Protein AF-A0A3N5KYM6-F1 (afdb_monomer_lite)

Structure (mmCIF, N/CA/C/O backbone):
data_AF-A0A3N5KYM6-F1
#
_entry.id   AF-A0A3N5KYM6-F1
#
loop_
_atom_site.group_PDB
_atom_site.id
_atom_site.type_symbol
_atom_site.label_atom_id
_atom_site.label_alt_id
_atom_site.label_comp_id
_atom_site.label_asym_id
_atom_site.label_entity_id
_atom_site.label_seq_id
_atom_site.pdbx_PDB_ins_code
_atom_site.Cartn_x
_atom_site.Cartn_y
_atom_site.Cartn_z
_atom_site.occupancy
_atom_site.B_iso_or_equiv
_atom_site.auth_seq_id
_atom_site.auth_comp_id
_atom_site.auth_asym_id
_atom_site.auth_atom_id
_atom_site.pdbx_PDB_model_num
ATOM 1 N N . MET A 1 1 ? 58.816 41.437 15.522 1.00 31.62 1 MET A N 1
ATOM 2 C CA . MET A 1 1 ? 60.019 41.800 14.752 1.00 31.62 1 MET A CA 1
ATOM 3 C C . MET A 1 1 ? 59.637 41.794 13.285 1.00 31.62 1 MET A C 1
ATOM 5 O O . MET A 1 1 ? 59.024 40.815 12.873 1.00 31.62 1 MET A O 1
ATOM 9 N N . PRO A 1 2 ? 59.868 42.906 12.580 1.00 39.97 2 PRO A N 1
ATOM 10 C CA . PRO A 1 2 ? 59.313 43.198 11.264 1.00 39.97 2 PRO A CA 1
ATOM 11 C C . PRO A 1 2 ? 60.331 42.892 10.156 1.00 39.97 2 PRO A C 1
ATOM 13 O O . PRO A 1 2 ? 61.509 42.688 10.443 1.00 39.97 2 PRO A O 1
ATOM 16 N N . TYR A 1 3 ? 59.893 42.902 8.899 1.00 35.84 3 TYR A N 1
ATOM 17 C CA . TYR A 1 3 ? 60.805 43.100 7.776 1.00 35.84 3 TYR A CA 1
ATOM 18 C C . TYR A 1 3 ? 60.234 44.172 6.839 1.00 35.84 3 TYR A C 1
ATOM 20 O O . TYR A 1 3 ? 59.135 44.022 6.301 1.00 35.84 3 TYR A O 1
ATOM 28 N N . GLU A 1 4 ? 60.979 45.275 6.773 1.00 36.97 4 GLU A N 1
ATOM 29 C CA . GLU A 1 4 ? 60.888 46.451 5.897 1.00 36.97 4 GLU A CA 1
ATOM 30 C C . GLU A 1 4 ? 60.851 46.065 4.409 1.00 36.97 4 GLU A C 1
ATOM 32 O O . GLU A 1 4 ? 61.453 45.082 3.994 1.00 36.97 4 GLU A O 1
ATOM 37 N N . SER A 1 5 ? 59.939 46.642 3.624 1.00 38.09 5 SER A N 1
ATOM 38 C CA . SER A 1 5 ? 60.143 47.797 2.729 1.00 38.09 5 SER A CA 1
ATOM 39 C C . SER A 1 5 ? 61.318 47.656 1.765 1.00 38.09 5 SER A C 1
ATOM 41 O O . SER A 1 5 ? 62.453 47.650 2.215 1.00 38.09 5 SER A O 1
ATOM 43 N N . GLU A 1 6 ? 61.047 47.719 0.458 1.00 41.28 6 GLU A N 1
ATOM 44 C CA . GLU A 1 6 ? 61.778 48.638 -0.416 1.00 41.28 6 GLU A CA 1
ATOM 45 C C . GLU A 1 6 ? 61.037 48.895 -1.736 1.00 41.28 6 GLU A C 1
ATOM 47 O O . GLU A 1 6 ? 60.366 48.038 -2.310 1.00 41.28 6 GLU A O 1
ATOM 52 N N . HIS A 1 7 ? 61.115 50.162 -2.128 1.00 41.00 7 HIS A N 1
ATOM 53 C CA . HIS A 1 7 ? 60.624 50.780 -3.347 1.00 41.00 7 HIS A CA 1
ATOM 54 C C . HIS A 1 7 ? 61.532 50.435 -4.531 1.00 41.00 7 HIS A C 1
ATOM 56 O O . HIS A 1 7 ? 62.736 50.567 -4.388 1.00 41.00 7 HIS A O 1
ATOM 62 N N . GLU A 1 8 ? 60.976 50.207 -5.723 1.00 46.25 8 GLU A N 1
ATOM 63 C CA . GLU A 1 8 ? 61.653 50.503 -7.000 1.00 46.25 8 GLU A CA 1
ATOM 64 C C . GLU A 1 8 ? 60.579 50.685 -8.090 1.00 46.25 8 GLU A C 1
ATOM 66 O O . GLU A 1 8 ? 59.800 49.793 -8.401 1.00 46.25 8 GLU A O 1
ATOM 71 N N . SER A 1 9 ? 60.264 51.932 -8.447 1.00 42.56 9 SER A N 1
ATOM 72 C CA . SER A 1 9 ? 60.873 52.685 -9.554 1.00 42.56 9 SER A CA 1
ATOM 73 C C . SER A 1 9 ? 60.390 52.211 -10.930 1.00 42.56 9 SER A C 1
ATOM 75 O O . SER A 1 9 ? 60.904 51.283 -11.546 1.00 42.56 9 SER A O 1
ATOM 77 N N . CYS A 1 10 ? 59.363 52.908 -11.417 1.00 36.53 10 CYS A N 1
ATOM 78 C CA . CYS A 1 10 ? 58.804 52.778 -12.753 1.00 36.53 10 CYS A CA 1
ATOM 79 C C . CYS A 1 10 ? 59.813 53.332 -13.779 1.00 36.53 10 CYS A C 1
ATOM 81 O O . CYS A 1 10 ? 59.888 54.544 -13.999 1.00 36.53 10 CYS A O 1
ATOM 83 N N . GLN A 1 11 ? 60.613 52.459 -14.395 1.00 46.44 11 GLN A N 1
ATOM 84 C CA . GLN A 1 11 ? 61.489 52.839 -15.503 1.00 46.44 11 GLN A CA 1
ATOM 85 C C . GLN A 1 11 ? 60.676 52.994 -16.796 1.00 46.44 11 GLN A C 1
ATOM 87 O O . GLN A 1 11 ? 60.130 52.041 -17.349 1.00 46.44 11 GLN A O 1
ATOM 92 N N . LYS A 1 12 ? 60.602 54.239 -17.277 1.00 42.50 12 LYS A N 1
ATOM 93 C CA . LYS A 1 12 ? 60.092 54.604 -18.603 1.00 42.50 12 LYS A CA 1
ATOM 94 C C . LYS A 1 12 ? 61.041 54.068 -19.678 1.00 42.50 12 LYS A C 1
ATOM 96 O O . LYS A 1 12 ? 62.181 54.518 -19.760 1.00 42.50 12 LYS A O 1
ATOM 101 N N . PHE A 1 13 ? 60.552 53.177 -20.536 1.00 38.31 13 PHE A N 1
ATOM 102 C CA . PHE A 1 13 ? 61.222 52.837 -21.792 1.00 38.31 13 PHE A CA 1
ATOM 103 C C . PHE A 1 13 ? 60.864 53.866 -22.883 1.00 38.31 13 PHE A C 1
ATOM 105 O O . PHE A 1 13 ? 59.710 54.302 -22.949 1.00 38.31 13 PHE A O 1
ATOM 112 N N . PRO A 1 14 ? 61.824 54.290 -23.726 1.00 44.56 14 PRO A N 1
ATOM 113 C CA . PRO A 1 14 ? 61.574 55.224 -24.823 1.00 44.56 14 PRO A CA 1
ATOM 114 C C . PRO A 1 14 ? 60.724 54.576 -25.934 1.00 44.56 14 PRO A C 1
ATOM 116 O O . PRO A 1 14 ? 60.775 53.356 -26.107 1.00 44.56 14 PRO A O 1
ATOM 119 N N . PRO A 1 15 ? 59.954 55.362 -26.712 1.00 47.25 15 PRO A N 1
ATOM 120 C CA . PRO A 1 15 ? 59.151 54.819 -27.801 1.00 47.25 15 PRO A CA 1
ATOM 121 C C . PRO A 1 15 ? 60.048 54.256 -28.912 1.00 47.25 15 PRO A C 1
ATOM 123 O O . PRO A 1 15 ? 60.973 54.918 -29.383 1.00 47.25 15 PRO A O 1
ATOM 126 N N . SER A 1 16 ? 59.757 53.029 -29.345 1.00 42.12 16 SER A N 1
ATOM 127 C CA . SER A 1 16 ? 60.392 52.399 -30.503 1.00 42.12 16 SER A CA 1
ATOM 128 C C . SER A 1 16 ? 59.918 53.036 -31.820 1.00 42.12 16 SER A C 1
ATOM 130 O O . SER A 1 16 ? 58.736 53.374 -31.940 1.00 42.12 16 SER A O 1
ATOM 132 N N . PRO A 1 17 ? 60.791 53.153 -32.835 1.00 46.28 17 PRO A N 1
ATOM 133 C CA . PRO A 1 17 ? 60.493 53.845 -34.079 1.00 46.28 17 PRO A CA 1
ATOM 134 C C . PRO A 1 17 ? 59.826 52.885 -35.067 1.00 46.28 17 PRO A C 1
ATOM 136 O O . PRO A 1 17 ? 60.499 52.086 -35.710 1.00 46.28 17 PRO A O 1
ATOM 139 N N . ILE A 1 18 ? 58.504 52.954 -35.212 1.00 42.62 18 ILE A N 1
ATOM 140 C CA . ILE A 1 18 ? 57.817 52.350 -36.364 1.00 42.62 18 ILE A CA 1
ATOM 141 C C . ILE A 1 18 ? 56.817 53.368 -36.913 1.00 42.62 18 ILE A C 1
ATOM 143 O O . ILE A 1 18 ? 55.604 53.237 -36.795 1.00 42.62 18 ILE A O 1
ATOM 147 N N . SER A 1 19 ? 57.354 54.429 -37.508 1.00 47.03 19 SER A N 1
ATOM 148 C CA . SER A 1 19 ? 56.641 55.296 -38.446 1.00 47.03 19 SER A CA 1
ATOM 149 C C . SER A 1 19 ? 57.067 54.917 -39.866 1.00 47.03 19 SER A C 1
ATOM 151 O O . SER A 1 19 ? 57.816 55.648 -40.509 1.00 47.03 19 SER A O 1
ATOM 153 N N . SER A 1 20 ? 56.661 53.735 -40.332 1.00 45.19 20 SER A N 1
ATOM 154 C CA . SER A 1 20 ? 56.854 53.312 -41.729 1.00 45.19 20 SER A CA 1
ATOM 155 C C . SER A 1 20 ? 55.994 52.100 -42.110 1.00 45.19 20 SER A C 1
ATOM 157 O O . SER A 1 20 ? 56.481 51.132 -42.677 1.00 45.19 20 SER A O 1
ATOM 159 N N . PHE A 1 21 ? 54.689 52.160 -41.848 1.00 39.72 21 PHE A N 1
ATOM 160 C CA . PHE A 1 21 ? 53.717 51.364 -42.605 1.00 39.72 21 PHE A CA 1
ATOM 161 C C . PHE A 1 21 ? 52.551 52.270 -43.001 1.00 39.72 21 PHE A C 1
ATOM 163 O O . PHE A 1 21 ? 51.527 52.350 -42.330 1.00 39.72 21 PHE A O 1
ATOM 170 N N . GLY A 1 22 ? 52.759 53.017 -44.087 1.00 44.88 22 GLY A N 1
ATOM 171 C CA . GLY A 1 22 ? 51.685 53.674 -44.820 1.00 44.88 22 GLY A CA 1
ATOM 172 C C . GLY A 1 22 ? 50.909 52.625 -45.609 1.00 44.88 22 GLY A C 1
ATOM 173 O O . GLY A 1 22 ? 51.262 52.328 -46.743 1.00 44.88 22 GLY A O 1
ATOM 174 N N . GLY A 1 23 ? 49.887 52.048 -44.983 1.00 39.75 23 GLY A N 1
ATOM 175 C CA . GLY A 1 23 ? 48.762 51.437 -45.682 1.00 39.75 23 GLY A CA 1
ATOM 176 C C . GLY A 1 23 ? 47.602 52.425 -45.659 1.00 39.75 23 GLY A C 1
ATOM 177 O O . GLY A 1 23 ? 47.243 52.926 -44.594 1.00 39.75 23 GLY A O 1
ATOM 178 N N . ASP A 1 24 ? 47.057 52.753 -46.825 1.00 42.75 24 ASP A N 1
ATOM 179 C CA . ASP A 1 24 ? 45.848 53.561 -46.947 1.00 42.75 24 ASP A CA 1
ATOM 180 C C . ASP A 1 24 ? 44.664 52.784 -46.345 1.00 42.75 24 ASP A C 1
ATOM 182 O O . ASP A 1 24 ? 44.207 51.780 -46.888 1.00 42.75 24 ASP A O 1
ATOM 186 N N . TRP A 1 25 ? 44.163 53.225 -45.190 1.00 44.44 25 TRP A N 1
ATOM 187 C CA . TRP A 1 25 ? 43.047 52.575 -44.490 1.00 44.44 25 TRP A CA 1
ATOM 188 C C . TRP A 1 25 ? 41.717 52.639 -45.266 1.00 44.44 25 TRP A C 1
ATOM 190 O O . TRP A 1 25 ? 40.730 52.055 -44.822 1.00 44.44 25 TRP A O 1
ATOM 200 N N . ARG A 1 26 ? 41.673 53.327 -46.418 1.00 43.44 26 ARG A N 1
ATOM 201 C CA . ARG A 1 26 ? 40.503 53.395 -47.310 1.00 43.44 26 ARG A CA 1
ATOM 202 C C . ARG A 1 26 ? 40.344 52.192 -48.244 1.00 43.44 26 ARG A C 1
ATOM 204 O O . ARG A 1 26 ? 39.338 52.125 -48.943 1.00 43.44 26 ARG A O 1
ATOM 211 N N . GLU A 1 27 ? 41.277 51.238 -48.247 1.00 41.97 27 GLU A N 1
ATOM 212 C CA . GLU A 1 27 ? 41.193 50.037 -49.099 1.00 41.97 27 GLU A CA 1
ATOM 213 C C . GLU A 1 27 ? 40.503 48.837 -48.417 1.00 41.97 27 GLU A C 1
ATOM 215 O O . GLU A 1 27 ? 40.154 47.851 -49.068 1.00 41.97 27 GLU A O 1
ATOM 220 N N . TYR A 1 28 ? 40.188 48.936 -47.120 1.00 44.19 28 TYR A N 1
ATOM 221 C CA . TYR A 1 28 ? 39.234 48.030 -46.472 1.00 44.19 28 TYR A CA 1
ATOM 222 C C . TYR A 1 28 ? 37.814 48.503 -46.778 1.00 44.19 28 TYR A C 1
ATOM 224 O O . TYR A 1 28 ? 37.134 49.095 -45.939 1.00 44.19 28 TYR A O 1
ATOM 232 N N . GLY A 1 29 ? 37.405 48.281 -48.028 1.00 44.22 29 GLY A N 1
ATOM 233 C CA . GLY A 1 29 ? 36.075 48.603 -48.521 1.00 44.22 29 GLY A CA 1
ATOM 234 C C . GLY A 1 29 ? 34.983 48.067 -47.599 1.00 44.22 29 GLY A C 1
ATOM 235 O O . GLY A 1 29 ? 35.092 46.964 -47.053 1.00 44.22 29 GLY A O 1
ATOM 236 N N . GLU A 1 30 ? 33.930 48.871 -47.443 1.00 60.25 30 GLU A N 1
ATOM 237 C CA . GLU A 1 30 ? 32.649 48.452 -46.884 1.00 60.25 30 GLU A CA 1
ATOM 238 C C . GLU A 1 30 ? 32.306 47.071 -47.440 1.00 60.25 30 GLU A C 1
ATOM 240 O O . GLU A 1 30 ? 32.120 46.886 -48.643 1.00 60.25 30 GLU A O 1
ATOM 245 N N . GLY A 1 31 ? 32.327 46.069 -46.563 1.00 57.53 31 GLY A N 1
ATOM 246 C CA . GLY A 1 31 ? 32.076 44.698 -46.963 1.00 57.53 31 GLY A CA 1
ATOM 247 C C . GLY A 1 31 ? 30.729 44.611 -47.672 1.00 57.53 31 GLY A C 1
ATOM 248 O O . GLY A 1 31 ? 29.723 45.021 -47.101 1.00 57.53 31 GLY A O 1
ATOM 249 N N . ASP A 1 32 ? 30.740 44.083 -48.899 1.00 74.44 32 ASP A N 1
ATOM 250 C CA . ASP A 1 32 ? 29.570 43.886 -49.759 1.00 74.44 32 ASP A CA 1
ATOM 251 C C . ASP A 1 32 ? 28.333 43.491 -48.921 1.00 74.44 32 ASP A C 1
ATOM 253 O O . ASP A 1 32 ? 28.361 42.447 -48.250 1.00 74.44 32 ASP A O 1
ATOM 257 N N . PRO A 1 33 ? 27.276 44.327 -48.898 1.00 70.38 33 PRO A N 1
ATOM 258 C CA . PRO A 1 33 ? 26.140 44.153 -48.000 1.00 70.38 33 PRO A CA 1
ATOM 259 C C . PRO A 1 33 ? 25.432 42.815 -48.219 1.00 70.38 33 PRO A C 1
ATOM 261 O O . PRO A 1 33 ? 24.928 42.241 -47.249 1.00 70.38 33 PRO A O 1
ATOM 264 N N . ASP A 1 34 ? 25.478 42.264 -49.434 1.00 73.62 34 ASP A N 1
ATOM 265 C CA . ASP A 1 34 ? 24.899 40.962 -49.754 1.00 73.62 34 ASP A CA 1
ATOM 266 C C . ASP A 1 34 ? 25.777 39.831 -49.214 1.00 73.62 34 ASP A C 1
ATOM 268 O O . ASP A 1 34 ? 25.273 38.896 -48.585 1.00 73.62 34 ASP A O 1
ATOM 272 N N . LYS A 1 35 ? 27.108 39.940 -49.330 1.00 64.38 35 LYS A N 1
ATOM 273 C CA . LYS A 1 35 ? 28.033 38.993 -48.673 1.00 64.38 35 LYS A CA 1
ATOM 274 C C . LYS A 1 35 ? 27.893 39.050 -47.156 1.00 64.38 35 LYS A C 1
ATOM 276 O O . LYS A 1 35 ? 27.879 38.004 -46.505 1.00 64.38 35 LYS A O 1
ATOM 281 N N . MET A 1 36 ? 27.728 40.239 -46.583 1.00 68.50 36 MET A N 1
ATOM 282 C CA . MET A 1 36 ? 27.518 40.419 -45.146 1.00 68.50 36 MET A CA 1
ATOM 283 C C . MET A 1 36 ? 26.158 39.874 -44.696 1.00 68.50 36 MET A C 1
ATOM 285 O O . MET A 1 36 ? 26.078 39.232 -43.646 1.00 68.50 36 MET A O 1
ATOM 289 N N . ALA A 1 37 ? 25.098 40.051 -45.488 1.00 67.50 37 ALA A N 1
ATOM 290 C CA . ALA A 1 37 ? 23.787 39.457 -45.235 1.00 67.50 37 ALA A CA 1
ATOM 291 C C . ALA A 1 37 ? 23.841 37.922 -45.296 1.00 67.50 37 ALA A C 1
ATOM 293 O O . ALA A 1 37 ? 23.327 37.253 -44.395 1.00 67.50 37 ALA A O 1
ATOM 294 N N . MET A 1 38 ? 24.540 37.363 -46.286 1.00 70.50 38 MET A N 1
ATOM 295 C CA . MET A 1 38 ? 24.738 35.921 -46.442 1.00 70.50 38 MET A CA 1
ATOM 296 C C . MET A 1 38 ? 25.570 35.319 -45.306 1.00 70.50 38 MET A C 1
ATOM 298 O O . MET A 1 38 ? 25.193 34.283 -44.755 1.00 70.50 38 MET A O 1
ATOM 302 N N . ILE A 1 39 ? 26.647 35.988 -44.881 1.00 71.56 39 ILE A N 1
ATOM 303 C CA . ILE A 1 39 ? 27.452 35.580 -43.719 1.00 71.56 39 ILE A CA 1
ATOM 304 C C . ILE A 1 39 ? 26.602 35.625 -42.445 1.00 71.56 39 ILE A C 1
ATOM 306 O O . ILE A 1 39 ? 26.573 34.652 -41.692 1.00 71.56 39 ILE A O 1
ATOM 310 N N . ARG A 1 40 ? 25.839 36.702 -42.215 1.00 73.25 40 ARG A N 1
ATOM 311 C CA . ARG A 1 40 ? 24.934 36.824 -41.055 1.00 73.25 40 ARG A CA 1
ATOM 312 C C . ARG A 1 40 ? 23.860 35.738 -41.053 1.00 73.25 40 ARG A C 1
ATOM 314 O O . ARG A 1 40 ? 23.554 35.188 -39.996 1.00 73.25 40 ARG A O 1
ATOM 321 N N . PHE A 1 41 ? 23.302 35.403 -42.213 1.00 69.19 41 PHE A N 1
ATOM 322 C CA . PHE A 1 41 ? 22.296 34.353 -42.354 1.00 69.19 41 PHE A CA 1
ATOM 323 C C . PHE A 1 41 ? 22.889 32.956 -42.120 1.00 69.19 41 PHE A C 1
ATOM 325 O O . PHE A 1 41 ? 22.299 32.149 -41.398 1.00 69.19 41 PHE A O 1
ATOM 332 N N . ALA A 1 42 ? 24.090 32.690 -42.640 1.00 72.62 42 ALA A N 1
ATOM 333 C CA . ALA A 1 42 ? 24.824 31.449 -42.402 1.00 72.62 42 ALA A CA 1
ATOM 334 C C . ALA A 1 42 ? 25.228 31.285 -40.924 1.00 72.62 42 ALA A C 1
ATOM 336 O O . ALA A 1 42 ? 25.072 30.198 -40.369 1.00 72.62 42 ALA A O 1
ATOM 337 N N . VAL A 1 43 ? 25.680 32.357 -40.262 1.00 78.88 43 VAL A N 1
ATOM 338 C CA . VAL A 1 43 ? 26.015 32.362 -38.827 1.00 78.88 43 VAL A CA 1
ATOM 339 C C . VAL A 1 43 ? 24.769 32.136 -37.970 1.00 78.88 43 VAL A C 1
ATOM 341 O O . VAL A 1 43 ? 24.798 31.279 -37.091 1.00 78.88 43 VAL A O 1
ATOM 344 N N . LYS A 1 44 ? 23.648 32.813 -38.261 1.00 76.75 44 LYS A N 1
ATOM 345 C CA . LYS A 1 44 ? 22.369 32.601 -37.555 1.00 76.75 44 LYS A CA 1
ATOM 346 C C . LYS A 1 44 ? 21.854 31.169 -37.713 1.00 76.75 44 LYS A C 1
ATOM 348 O O . LYS A 1 44 ? 21.434 30.569 -36.729 1.00 76.75 44 LYS A O 1
ATOM 353 N N . ARG A 1 45 ? 21.931 30.595 -38.920 1.00 78.69 45 ARG A N 1
ATOM 354 C CA . ARG A 1 45 ? 21.555 29.192 -39.176 1.00 78.69 45 ARG A CA 1
ATOM 355 C C . ARG A 1 45 ? 22.446 28.208 -38.420 1.00 78.69 45 ARG A C 1
ATOM 357 O O . ARG A 1 45 ? 21.928 27.287 -37.800 1.00 78.69 45 ARG A O 1
ATOM 364 N N . ARG A 1 46 ? 23.766 28.415 -38.424 1.00 84.56 46 ARG A N 1
ATOM 365 C CA . ARG A 1 46 ? 24.711 27.576 -37.665 1.00 84.56 46 ARG A CA 1
ATOM 366 C C . ARG A 1 46 ? 24.489 27.690 -36.156 1.00 84.56 46 ARG A C 1
ATOM 368 O O . ARG A 1 46 ? 24.503 26.668 -35.482 1.00 84.56 46 ARG A O 1
ATOM 375 N N . ALA A 1 47 ? 24.221 28.891 -35.645 1.00 82.38 47 ALA A N 1
ATOM 376 C CA . ALA A 1 47 ? 23.894 29.118 -34.239 1.00 82.38 47 ALA A CA 1
ATOM 377 C C . ALA A 1 47 ? 22.580 28.431 -33.830 1.00 82.38 47 ALA A C 1
ATOM 379 O O . ALA A 1 47 ? 22.534 27.803 -32.779 1.00 82.38 47 ALA A O 1
ATOM 380 N N . LEU A 1 48 ? 21.545 28.474 -34.677 1.00 83.06 48 LEU A N 1
ATOM 381 C CA . LEU A 1 48 ? 20.278 27.759 -34.463 1.00 83.06 48 LEU A CA 1
ATOM 382 C C . LEU A 1 48 ? 20.456 26.234 -34.449 1.00 83.06 48 LEU A C 1
ATOM 384 O O . LEU A 1 48 ? 19.895 25.564 -33.587 1.00 83.06 48 LEU A O 1
ATOM 388 N N . ILE A 1 49 ? 21.262 25.688 -35.365 1.00 84.44 49 ILE A N 1
ATOM 389 C CA . ILE A 1 49 ? 21.564 24.248 -35.411 1.00 84.44 49 ILE A CA 1
ATOM 390 C C . ILE A 1 49 ? 22.362 23.825 -34.171 1.00 84.44 49 ILE A C 1
ATOM 392 O O . ILE A 1 49 ? 22.014 22.837 -33.531 1.00 84.44 49 ILE A O 1
ATOM 396 N N . LEU A 1 50 ? 23.392 24.586 -33.791 1.00 83.44 50 LEU A N 1
ATOM 397 C CA . LEU A 1 50 ? 24.180 24.321 -32.583 1.00 83.44 50 LEU A CA 1
ATOM 398 C C . LEU A 1 50 ? 23.328 24.418 -31.314 1.00 83.44 50 LEU A C 1
ATOM 400 O O . LEU A 1 50 ? 23.429 23.549 -30.455 1.00 83.44 50 LEU A O 1
ATOM 404 N N . PHE A 1 51 ? 22.452 25.418 -31.215 1.00 81.62 51 PHE A N 1
ATOM 405 C CA . PHE A 1 51 ? 21.524 25.559 -30.094 1.00 81.62 51 PHE A CA 1
ATOM 406 C C . PHE A 1 51 ? 20.557 24.369 -30.013 1.00 81.62 51 PHE A C 1
ATOM 408 O O . PHE A 1 51 ? 20.424 23.768 -28.952 1.00 81.62 51 PHE A O 1
ATOM 415 N N . SER A 1 52 ? 19.970 23.952 -31.142 1.00 77.25 52 SER A N 1
ATOM 416 C CA . SER A 1 52 ? 19.095 22.773 -31.208 1.00 77.25 52 SER A CA 1
ATOM 417 C C . SER A 1 52 ? 19.813 21.474 -30.824 1.00 77.25 52 SER A C 1
ATOM 419 O O . SER A 1 52 ? 19.214 20.622 -30.169 1.00 77.25 52 SER A O 1
ATOM 421 N N . LEU A 1 53 ? 21.078 21.308 -31.222 1.00 79.75 53 LEU A N 1
ATOM 422 C CA . LEU A 1 53 ? 21.886 20.139 -30.864 1.00 79.75 53 LEU A CA 1
ATOM 423 C C . LEU A 1 53 ? 22.268 20.144 -29.377 1.00 79.75 53 LEU A C 1
ATOM 425 O O . LEU A 1 53 ? 22.249 19.089 -28.748 1.00 79.75 53 LEU A O 1
ATOM 429 N N . LEU A 1 54 ? 22.556 21.314 -28.792 1.00 75.81 54 LEU A N 1
ATOM 430 C CA . LEU A 1 54 ? 22.831 21.439 -27.356 1.00 75.81 54 LEU A CA 1
ATOM 431 C C . LEU A 1 54 ? 21.580 21.191 -26.499 1.00 75.81 54 LEU A C 1
ATOM 433 O O . LEU A 1 54 ? 21.683 20.568 -25.444 1.00 75.81 54 LEU A O 1
ATOM 437 N N . SER A 1 55 ? 20.396 21.630 -26.941 1.00 67.38 55 SER A N 1
ATOM 438 C CA . SER A 1 55 ? 19.144 21.415 -26.200 1.00 67.38 55 SER A CA 1
ATOM 439 C C . SER A 1 55 ? 18.724 19.941 -26.128 1.00 67.38 55 SER A C 1
ATOM 441 O O . SER A 1 55 ? 18.107 19.535 -25.146 1.00 67.38 55 SER A O 1
ATOM 443 N N . ALA A 1 56 ? 19.086 19.117 -27.118 1.00 63.06 56 ALA A N 1
ATOM 444 C CA . ALA A 1 56 ? 18.752 17.690 -27.134 1.00 63.06 56 ALA A CA 1
ATOM 445 C C . ALA A 1 56 ? 19.498 16.868 -26.062 1.00 63.06 56 ALA A C 1
ATOM 447 O O . ALA A 1 56 ? 19.020 15.811 -25.656 1.00 63.06 56 ALA A O 1
ATOM 448 N N . VAL A 1 57 ? 20.641 17.354 -25.565 1.00 62.12 57 VAL A N 1
ATOM 449 C CA . VAL A 1 57 ? 21.450 16.665 -24.539 1.00 62.12 57 VAL A CA 1
ATOM 450 C C . VAL A 1 57 ? 20.899 16.890 -23.118 1.00 62.12 57 VAL A C 1
ATOM 452 O O . VAL A 1 57 ? 21.252 16.162 -22.193 1.00 62.12 57 VAL A O 1
ATOM 455 N N . ALA A 1 58 ? 20.006 17.869 -22.932 1.00 60.62 58 ALA A N 1
ATOM 456 C CA . ALA A 1 58 ? 19.517 18.288 -21.616 1.00 60.62 58 ALA A CA 1
ATOM 457 C C . ALA A 1 58 ? 18.253 17.553 -21.126 1.00 60.62 58 ALA A C 1
ATOM 459 O O . ALA A 1 58 ? 17.863 17.725 -19.973 1.00 60.62 58 ALA A O 1
ATOM 460 N N . LEU A 1 59 ? 17.612 16.718 -21.952 1.00 61.09 59 LEU A N 1
ATOM 461 C CA . LEU A 1 59 ? 16.457 15.921 -21.522 1.00 61.09 59 LEU A CA 1
ATOM 462 C C . LEU A 1 59 ? 16.917 14.621 -20.857 1.00 61.09 59 LEU A C 1
ATOM 464 O O . LEU A 1 59 ? 16.930 13.553 -21.467 1.00 61.09 59 LEU A O 1
ATOM 468 N N . ARG A 1 60 ? 17.285 14.713 -19.580 1.00 64.75 60 ARG A N 1
ATOM 469 C CA . ARG A 1 60 ? 17.370 13.547 -18.698 1.00 64.75 60 ARG A CA 1
ATOM 470 C C . ARG A 1 60 ? 16.084 13.463 -17.892 1.00 64.75 60 ARG A C 1
ATOM 472 O O . ARG A 1 60 ? 15.852 14.280 -17.010 1.00 64.75 60 ARG A O 1
ATOM 479 N N . ALA A 1 61 ? 15.233 12.500 -18.232 1.00 67.62 61 ALA A N 1
ATOM 480 C CA . ALA A 1 61 ? 14.156 12.099 -17.341 1.00 67.62 61 ALA A CA 1
ATOM 481 C C . ALA A 1 61 ? 14.794 11.330 -16.177 1.00 67.62 61 ALA A C 1
ATOM 483 O O . ALA A 1 61 ? 15.184 10.174 -16.335 1.00 67.62 61 ALA A O 1
ATOM 484 N N . ASP A 1 62 ? 14.968 12.004 -15.046 1.00 67.69 62 ASP A N 1
ATOM 485 C CA . ASP A 1 62 ? 15.212 11.358 -13.762 1.00 67.69 62 ASP A CA 1
ATOM 486 C C . ASP A 1 62 ? 13.879 11.245 -13.003 1.00 67.69 62 ASP A C 1
ATOM 488 O O . ASP A 1 62 ? 12.976 12.056 -13.198 1.00 67.69 62 ASP A O 1
ATOM 492 N N . ASP A 1 63 ? 13.789 10.225 -12.147 1.00 70.44 63 ASP A N 1
ATOM 493 C CA . ASP A 1 63 ? 12.595 9.731 -11.444 1.00 70.44 63 ASP A CA 1
ATOM 494 C C . ASP A 1 63 ? 11.557 9.000 -12.314 1.00 70.44 63 ASP A C 1
ATOM 496 O O . ASP A 1 63 ? 11.338 9.283 -13.490 1.00 70.44 63 ASP A O 1
ATOM 500 N N . GLY A 1 64 ? 10.920 7.988 -11.716 1.00 77.19 64 GLY A N 1
ATOM 501 C CA . GLY A 1 64 ? 9.933 7.152 -12.390 1.00 77.19 64 GLY A CA 1
ATOM 502 C C . GLY A 1 64 ? 9.102 6.327 -11.414 1.00 77.19 64 GLY A C 1
ATOM 503 O O . GLY A 1 64 ? 9.600 5.845 -10.396 1.00 77.19 64 GLY A O 1
ATOM 504 N N . ILE A 1 65 ? 7.818 6.166 -11.736 1.00 89.75 65 ILE A N 1
ATOM 505 C CA . ILE A 1 65 ? 6.927 5.203 -11.086 1.00 89.75 65 ILE A CA 1
ATOM 506 C C . ILE A 1 65 ? 7.033 3.911 -11.889 1.00 89.75 65 ILE A C 1
ATOM 508 O O . ILE A 1 65 ? 6.556 3.822 -13.019 1.00 89.75 65 ILE A O 1
ATOM 512 N N . TRP A 1 66 ? 7.705 2.920 -11.314 1.00 92.75 66 TRP A N 1
ATOM 513 C CA . TRP A 1 66 ? 8.022 1.672 -11.999 1.00 92.75 66 TRP A CA 1
ATOM 514 C C . TRP A 1 66 ? 7.037 0.572 -11.627 1.00 92.75 66 TRP A C 1
ATOM 516 O O . TRP A 1 66 ? 6.613 0.452 -10.478 1.00 92.75 66 TRP A O 1
ATOM 526 N N . LEU A 1 67 ? 6.717 -0.284 -12.595 1.00 94.62 67 LEU A N 1
ATOM 527 C CA . LEU A 1 67 ? 6.003 -1.523 -12.310 1.00 94.62 67 LEU A CA 1
ATOM 528 C C . LEU A 1 67 ? 6.933 -2.493 -11.580 1.00 94.62 67 LEU A C 1
ATOM 530 O O . LEU A 1 67 ? 8.098 -2.629 -11.951 1.00 94.62 67 LEU A O 1
ATOM 534 N N . PHE A 1 68 ? 6.398 -3.253 -10.623 1.00 95.00 68 PHE A N 1
ATOM 535 C CA . PHE A 1 68 ? 7.166 -4.293 -9.927 1.00 95.00 68 PHE A CA 1
ATOM 536 C C . PHE A 1 68 ? 7.786 -5.320 -10.889 1.00 95.00 68 PHE A C 1
ATOM 538 O O . PHE A 1 68 ? 8.905 -5.764 -10.671 1.00 95.00 68 PHE A O 1
ATOM 545 N N . ASN A 1 69 ? 7.090 -5.670 -11.977 1.00 94.19 69 ASN A N 1
ATOM 546 C CA . ASN A 1 69 ? 7.570 -6.630 -12.979 1.00 94.19 69 ASN A CA 1
ATOM 547 C C . ASN A 1 69 ? 8.455 -6.006 -14.080 1.00 94.19 69 ASN A C 1
ATOM 549 O O . ASN A 1 69 ? 8.873 -6.719 -14.990 1.00 94.19 69 ASN A O 1
ATOM 553 N N . ARG A 1 70 ? 8.715 -4.692 -14.032 1.00 94.00 70 ARG A N 1
ATOM 554 C CA . ARG A 1 70 ? 9.602 -3.966 -14.963 1.00 94.00 70 ARG A CA 1
ATOM 555 C C . ARG A 1 70 ? 10.455 -2.928 -14.226 1.00 94.00 70 ARG A C 1
ATOM 557 O O . ARG A 1 70 ? 10.677 -1.827 -14.725 1.00 94.00 70 ARG A O 1
ATOM 564 N N . PHE A 1 71 ? 10.895 -3.264 -13.017 1.00 94.50 71 PHE A N 1
ATOM 565 C CA . PHE A 1 71 ? 11.721 -2.380 -12.204 1.00 94.50 71 PHE A CA 1
ATOM 566 C C . PHE A 1 71 ? 13.162 -2.323 -12.755 1.00 94.50 71 PHE A C 1
ATOM 568 O O . PHE A 1 71 ? 13.738 -3.376 -13.040 1.00 94.50 71 PHE A O 1
ATOM 575 N N . PRO A 1 72 ? 13.780 -1.135 -12.899 1.00 94.31 72 PRO A N 1
ATOM 576 C CA . PRO A 1 72 ? 15.111 -0.992 -13.488 1.00 94.31 72 PRO A CA 1
ATOM 577 C C . PRO A 1 72 ? 16.224 -1.270 -12.459 1.00 94.31 72 PRO A C 1
ATOM 579 O O . PRO A 1 72 ? 16.992 -0.374 -12.099 1.00 94.31 72 PRO A O 1
ATOM 582 N N . SER A 1 73 ? 16.323 -2.514 -11.972 1.00 94.56 73 SER A N 1
ATOM 583 C CA . SER A 1 73 ? 17.247 -2.892 -10.886 1.00 94.56 73 SER A CA 1
ATOM 584 C C . SER A 1 73 ? 18.707 -2.526 -11.162 1.00 94.56 73 SER A C 1
ATOM 586 O O . SER A 1 73 ? 19.395 -2.061 -10.259 1.00 94.56 73 SER A O 1
ATOM 588 N N . GLU A 1 74 ? 19.184 -2.695 -12.398 1.00 94.06 74 GLU A N 1
ATOM 589 C CA . GLU A 1 74 ? 20.571 -2.378 -12.769 1.00 94.06 74 GLU A CA 1
ATOM 590 C C . GLU A 1 74 ? 20.867 -0.879 -12.664 1.00 94.06 74 GLU A C 1
ATOM 592 O O . GLU A 1 74 ? 21.871 -0.485 -12.073 1.00 94.06 74 GLU A O 1
ATOM 597 N N . ALA A 1 75 ? 19.969 -0.035 -13.178 1.00 92.56 75 ALA A N 1
ATOM 598 C CA . ALA A 1 75 ? 20.119 1.415 -13.098 1.00 92.56 75 ALA A CA 1
ATOM 599 C C . ALA A 1 75 ? 20.065 1.900 -11.640 1.00 92.56 75 ALA A C 1
ATOM 601 O O . ALA A 1 75 ? 20.848 2.762 -11.242 1.00 92.56 75 ALA A O 1
ATOM 602 N N . VAL A 1 76 ? 19.184 1.311 -10.823 1.00 92.94 76 VAL A N 1
ATOM 603 C CA . VAL A 1 76 ? 19.073 1.627 -9.390 1.00 92.94 76 VAL A CA 1
ATOM 604 C C . VAL A 1 76 ? 20.324 1.197 -8.626 1.00 92.94 76 VAL A C 1
ATOM 606 O O . VAL A 1 76 ? 20.834 1.978 -7.823 1.00 92.94 76 VAL A O 1
ATOM 609 N N . GLN A 1 77 ? 20.878 0.018 -8.916 1.00 95.38 77 GLN A N 1
ATOM 610 C CA . GLN A 1 77 ? 22.148 -0.423 -8.336 1.00 95.38 77 GLN A CA 1
ATOM 611 C C . GLN A 1 77 ? 23.294 0.519 -8.718 1.00 95.38 77 GLN A C 1
ATOM 613 O O . GLN A 1 77 ? 24.086 0.891 -7.857 1.00 95.38 77 GLN A O 1
ATOM 618 N N . GLN A 1 78 ? 23.398 0.912 -9.989 1.00 94.62 78 GLN A N 1
ATOM 619 C CA . GLN A 1 78 ? 24.466 1.806 -10.449 1.00 94.62 78 GLN A CA 1
ATOM 620 C C . GLN A 1 78 ? 24.364 3.199 -9.821 1.00 94.62 78 GLN A C 1
ATOM 622 O O . GLN A 1 78 ? 25.382 3.779 -9.451 1.00 94.62 78 GLN A O 1
ATOM 627 N N . LYS A 1 79 ? 23.144 3.733 -9.690 1.00 92.69 79 LYS A N 1
ATOM 628 C CA . LYS A 1 79 ? 22.905 5.091 -9.183 1.00 92.69 79 LYS A CA 1
ATOM 629 C C . LYS A 1 79 ? 22.957 5.181 -7.657 1.00 92.69 79 LYS A C 1
ATOM 631 O O . LYS A 1 79 ? 23.494 6.150 -7.131 1.00 92.69 79 LYS A O 1
ATOM 636 N N . TYR A 1 80 ? 22.396 4.198 -6.954 1.00 93.75 80 TYR A N 1
ATOM 637 C CA . TYR A 1 80 ? 22.190 4.249 -5.499 1.00 93.75 80 TYR A CA 1
ATOM 638 C C . TYR A 1 80 ? 22.966 3.181 -4.720 1.00 93.75 80 TYR A C 1
ATOM 640 O O . TYR A 1 80 ? 22.935 3.183 -3.493 1.00 93.75 80 TYR A O 1
ATOM 648 N N . GLY A 1 81 ? 23.635 2.246 -5.397 1.00 96.12 81 GLY A N 1
ATOM 649 C CA . GLY A 1 81 ? 24.386 1.168 -4.749 1.00 96.12 81 GLY A CA 1
ATOM 650 C C . GLY A 1 81 ? 23.522 0.076 -4.109 1.00 96.12 81 GLY A C 1
ATOM 651 O O . GLY A 1 81 ? 24.070 -0.809 -3.454 1.00 96.12 81 GLY A O 1
ATOM 652 N N . PHE A 1 82 ? 22.196 0.115 -4.283 1.00 95.12 82 PHE A N 1
ATOM 653 C CA . PHE A 1 82 ? 21.268 -0.827 -3.656 1.00 95.12 82 PHE A CA 1
ATOM 654 C C . PHE A 1 82 ? 20.795 -1.921 -4.615 1.00 95.12 82 PHE A C 1
ATOM 656 O O . PHE A 1 82 ? 20.204 -1.636 -5.661 1.00 95.12 82 PHE A O 1
ATOM 663 N N . GLN A 1 83 ? 21.005 -3.181 -4.216 1.00 96.44 83 GLN A N 1
ATOM 664 C CA . GLN A 1 83 ? 20.697 -4.325 -5.065 1.00 96.44 83 GLN A CA 1
ATOM 665 C C . GLN A 1 83 ? 19.253 -4.755 -4.858 1.00 96.44 83 GLN A C 1
ATOM 667 O O . GLN A 1 83 ? 18.907 -5.428 -3.887 1.00 96.44 83 GLN A O 1
ATOM 672 N N . VAL A 1 84 ? 18.406 -4.389 -5.814 1.00 95.94 84 VAL A N 1
ATOM 673 C CA . VAL A 1 84 ? 16.989 -4.746 -5.796 1.00 95.94 84 VAL A CA 1
ATOM 674 C C . VAL A 1 84 ? 16.792 -6.123 -6.430 1.00 95.94 84 VAL A C 1
ATOM 676 O O . VAL A 1 84 ? 16.838 -6.272 -7.653 1.00 95.94 84 VAL A O 1
ATOM 679 N N . THR A 1 85 ? 16.574 -7.139 -5.593 1.00 96.88 85 THR A N 1
ATOM 680 C CA . THR A 1 85 ? 16.302 -8.515 -6.036 1.00 96.88 85 THR A CA 1
ATOM 681 C C . THR A 1 85 ? 14.820 -8.732 -6.350 1.00 96.88 85 THR A C 1
ATOM 683 O O . THR A 1 85 ? 13.948 -8.046 -5.816 1.00 96.88 85 THR A O 1
ATOM 686 N N . ASN A 1 86 ? 14.507 -9.752 -7.156 1.00 95.50 86 ASN A N 1
ATOM 687 C CA . ASN A 1 86 ? 13.115 -10.137 -7.425 1.00 95.50 86 ASN A CA 1
ATOM 688 C C . ASN A 1 86 ? 12.366 -10.525 -6.141 1.00 95.50 86 ASN A C 1
ATOM 690 O O . ASN A 1 86 ? 11.226 -10.121 -5.951 1.00 95.50 86 ASN A O 1
ATOM 694 N N . GLN A 1 87 ? 13.029 -11.228 -5.215 1.00 97.06 87 GLN A N 1
ATOM 695 C CA . GLN A 1 87 ? 12.443 -11.579 -3.919 1.00 97.06 87 GLN A CA 1
ATOM 696 C C . GLN A 1 87 ? 12.105 -10.334 -3.086 1.00 97.06 87 GLN A C 1
ATOM 698 O O . GLN A 1 87 ? 11.073 -10.297 -2.415 1.00 97.06 87 GLN A O 1
ATOM 703 N N . PHE A 1 88 ? 12.961 -9.309 -3.125 1.00 96.69 88 PHE A N 1
ATOM 704 C CA . PHE A 1 88 ? 12.677 -8.038 -2.467 1.00 96.69 88 PHE A CA 1
ATOM 705 C C . PHE A 1 88 ? 11.459 -7.352 -3.093 1.00 96.69 88 PHE A C 1
ATOM 707 O O . PHE A 1 88 ? 10.574 -6.918 -2.359 1.00 96.69 88 PHE A O 1
ATOM 714 N N . LEU A 1 89 ? 11.377 -7.299 -4.427 1.00 97.25 89 LEU A N 1
ATOM 715 C CA . LEU A 1 89 ? 10.223 -6.727 -5.131 1.00 97.25 89 LEU A CA 1
ATOM 716 C C . LEU A 1 89 ? 8.931 -7.494 -4.836 1.00 97.25 89 LEU A C 1
ATOM 718 O O . LEU A 1 89 ? 7.894 -6.867 -4.636 1.00 97.25 89 LEU A O 1
ATOM 722 N N . ASP A 1 90 ? 8.987 -8.823 -4.737 1.00 96.81 90 ASP A N 1
ATOM 723 C CA . ASP A 1 90 ? 7.837 -9.644 -4.350 1.00 96.81 90 ASP A CA 1
ATOM 724 C C . ASP A 1 90 ? 7.393 -9.366 -2.918 1.00 96.81 90 ASP A C 1
ATOM 726 O O . ASP A 1 90 ? 6.201 -9.186 -2.664 1.00 96.81 90 ASP A O 1
ATOM 730 N N . LYS A 1 91 ? 8.342 -9.264 -1.983 1.00 95.94 91 LYS A N 1
ATOM 731 C CA . LYS A 1 91 ? 8.038 -8.891 -0.600 1.00 95.94 91 LYS A CA 1
ATOM 732 C C . LYS A 1 91 ? 7.429 -7.491 -0.524 1.00 95.94 91 LYS A C 1
ATOM 734 O O . LYS A 1 91 ? 6.448 -7.298 0.188 1.00 95.94 91 LYS A O 1
ATOM 739 N N . LEU A 1 92 ? 7.982 -6.532 -1.266 1.00 96.12 92 LEU A N 1
ATOM 740 C CA . LEU A 1 92 ? 7.478 -5.162 -1.322 1.00 96.12 92 LEU A CA 1
ATOM 741 C C . LEU A 1 92 ? 6.055 -5.121 -1.893 1.00 96.12 92 LEU A C 1
ATOM 743 O O . LEU A 1 92 ? 5.180 -4.492 -1.304 1.00 96.12 92 LEU A O 1
ATOM 747 N N . ARG A 1 93 ? 5.805 -5.835 -2.994 1.00 97.12 93 ARG A N 1
ATOM 748 C CA . ARG A 1 93 ? 4.488 -5.943 -3.629 1.00 97.12 93 ARG A CA 1
ATOM 749 C C . ARG A 1 93 ? 3.448 -6.562 -2.698 1.00 97.12 93 ARG A C 1
ATOM 751 O O . ARG A 1 93 ? 2.375 -5.993 -2.543 1.00 97.12 93 ARG A O 1
ATOM 758 N N . LEU A 1 94 ? 3.758 -7.703 -2.080 1.00 96.75 94 LEU A N 1
ATOM 759 C CA . LEU A 1 94 ? 2.831 -8.407 -1.184 1.00 96.75 94 LEU A CA 1
ATOM 760 C C . LEU A 1 94 ? 2.627 -7.678 0.152 1.00 96.75 94 LEU A C 1
ATOM 762 O O . LEU A 1 94 ? 1.586 -7.835 0.781 1.00 96.75 94 LEU A O 1
ATOM 766 N N . GLY A 1 95 ? 3.606 -6.880 0.580 1.00 96.88 95 GLY A N 1
ATOM 767 C CA . GLY A 1 95 ? 3.496 -6.019 1.755 1.00 96.88 95 GLY A CA 1
ATOM 768 C C . GLY A 1 95 ? 2.786 -4.690 1.494 1.00 96.88 95 GLY A C 1
ATOM 769 O O . GLY A 1 95 ? 2.453 -4.007 2.458 1.00 96.88 95 GLY A O 1
ATOM 770 N N . SER A 1 96 ? 2.559 -4.316 0.231 1.00 96.62 96 SER A N 1
ATOM 771 C CA . SER A 1 96 ? 1.885 -3.071 -0.151 1.00 96.62 96 SER A CA 1
ATOM 772 C C . SER A 1 96 ? 0.384 -3.284 -0.297 1.00 96.62 96 SER A C 1
ATOM 774 O O . SER A 1 96 ? -0.066 -4.258 -0.901 1.00 96.62 96 SER A O 1
ATOM 776 N N . VAL A 1 97 ? -0.387 -2.331 0.212 1.00 96.62 97 VAL A N 1
ATOM 777 C CA . VAL A 1 97 ? -1.849 -2.375 0.215 1.00 96.62 97 VAL A CA 1
ATOM 778 C C . VAL A 1 97 ? -2.408 -1.131 -0.452 1.00 96.62 97 VAL A C 1
ATOM 780 O O . VAL A 1 97 ? -1.899 -0.027 -0.257 1.00 96.62 97 VAL A O 1
ATOM 783 N N . LYS A 1 98 ? -3.468 -1.312 -1.235 1.00 95.56 98 LYS A N 1
ATOM 784 C CA . LYS A 1 98 ? -4.258 -0.228 -1.817 1.00 95.56 98 LYS A CA 1
ATOM 785 C C . LYS A 1 98 ? -5.589 -0.154 -1.075 1.00 95.56 98 LYS A C 1
ATOM 787 O O . LYS A 1 98 ? -6.368 -1.101 -1.131 1.00 95.56 98 LYS A O 1
ATOM 792 N N . PHE A 1 99 ? -5.873 0.977 -0.443 1.00 92.44 99 PHE A N 1
ATOM 793 C CA . PHE A 1 99 ? -7.219 1.292 0.030 1.00 92.44 99 PHE A CA 1
ATOM 794 C C . PHE A 1 99 ? -8.022 1.827 -1.149 1.00 92.44 99 PHE A C 1
ATOM 796 O O . PHE A 1 99 ? -7.663 2.855 -1.735 1.00 92.44 99 PHE A O 1
ATOM 803 N N . VAL A 1 100 ? -9.055 1.086 -1.550 1.00 78.56 100 VAL A N 1
ATOM 804 C CA . VAL A 1 100 ? -9.798 1.322 -2.796 1.00 78.56 100 VAL A CA 1
ATOM 805 C C . VAL A 1 100 ? -10.302 2.765 -2.855 1.00 78.56 100 VAL A C 1
ATOM 807 O O . VAL A 1 100 ? -11.046 3.205 -1.992 1.00 78.56 100 VAL A O 1
ATOM 810 N N . GLY A 1 101 ? -9.872 3.512 -3.877 1.00 72.19 101 GLY A N 1
ATOM 811 C CA . GLY A 1 101 ? -10.301 4.896 -4.109 1.00 72.19 101 GLY A CA 1
ATOM 812 C C . GLY A 1 101 ? -9.677 5.959 -3.197 1.00 72.19 101 GLY A C 1
ATOM 813 O O . GLY A 1 101 ? -9.961 7.134 -3.409 1.00 72.19 101 GLY A O 1
ATOM 814 N N . VAL A 1 102 ? -8.823 5.588 -2.233 1.00 76.56 102 VAL A N 1
ATOM 815 C CA . VAL A 1 102 ? -8.304 6.530 -1.224 1.00 76.56 102 VAL A CA 1
ATOM 816 C C . VAL A 1 102 ? -6.788 6.691 -1.304 1.00 76.56 102 VAL A C 1
ATOM 818 O O . VAL A 1 102 ? -6.303 7.772 -1.633 1.00 76.56 102 VAL A O 1
ATOM 821 N N . ALA A 1 103 ? -6.024 5.646 -0.969 1.00 91.62 103 ALA A N 1
ATOM 822 C CA . ALA A 1 103 ? -4.586 5.776 -0.725 1.00 91.62 103 ALA A CA 1
ATOM 823 C C . ALA A 1 103 ? -3.861 4.421 -0.645 1.00 91.62 103 ALA A C 1
ATOM 825 O O . ALA A 1 103 ? -4.415 3.363 -0.947 1.00 91.62 103 ALA A O 1
ATOM 826 N N . SER A 1 104 ? -2.607 4.466 -0.200 1.00 95.50 104 SER A N 1
ATOM 827 C CA . SER A 1 104 ? -1.757 3.302 0.040 1.00 95.50 104 SER A CA 1
ATOM 828 C C . SER A 1 104 ? -1.648 2.966 1.531 1.00 95.50 104 SER A C 1
ATOM 830 O O . SER A 1 104 ? -1.890 3.794 2.414 1.00 95.50 104 SER A O 1
ATOM 832 N N . GLY A 1 105 ? -1.214 1.745 1.814 1.00 96.38 105 GLY A N 1
ATOM 833 C CA . GLY A 1 105 ? -0.772 1.301 3.128 1.00 96.38 105 GLY A CA 1
ATOM 834 C C . GLY A 1 105 ? 0.191 0.132 3.030 1.00 96.38 105 GLY A C 1
ATOM 835 O O . GLY A 1 105 ? 0.612 -0.260 1.938 1.00 96.38 105 GLY A O 1
ATOM 836 N N . SER A 1 106 ? 0.530 -0.433 4.181 1.00 97.12 106 SER A N 1
ATOM 837 C CA . SER A 1 106 ? 1.417 -1.587 4.255 1.00 97.12 106 SER A CA 1
ATOM 838 C C . SER A 1 106 ? 1.046 -2.548 5.371 1.00 97.12 106 SER A C 1
ATOM 840 O O . SER A 1 106 ? 0.569 -2.143 6.431 1.00 97.12 106 SER A O 1
ATOM 842 N N . PHE A 1 107 ? 1.321 -3.832 5.148 1.00 97.44 107 PHE A N 1
ATOM 843 C CA . PHE A 1 107 ? 1.383 -4.799 6.235 1.00 97.44 107 PHE A CA 1
ATOM 844 C C . PHE A 1 107 ? 2.668 -4.593 7.034 1.00 97.44 107 PHE A C 1
ATOM 846 O O . PHE A 1 107 ? 3.767 -4.573 6.475 1.00 97.44 107 PHE A O 1
ATOM 853 N N . VAL A 1 108 ? 2.529 -4.488 8.352 1.00 96.44 108 VAL A N 1
ATOM 854 C CA . VAL A 1 108 ? 3.649 -4.291 9.287 1.00 96.44 108 VAL A CA 1
ATOM 855 C C . VAL A 1 108 ? 3.792 -5.433 10.296 1.00 96.44 108 VAL A C 1
ATOM 857 O O . VAL A 1 108 ? 4.716 -5.427 11.105 1.00 96.44 108 VAL A O 1
ATOM 860 N N . SER A 1 109 ? 2.917 -6.445 10.246 1.00 96.00 109 SER A N 1
ATOM 861 C CA . SER A 1 109 ? 3.047 -7.668 11.047 1.00 96.00 109 SER A CA 1
ATOM 862 C C . SER A 1 109 ? 2.545 -8.912 10.298 1.00 96.00 109 SER A C 1
ATOM 864 O O . SER A 1 109 ? 1.690 -8.800 9.416 1.00 96.00 109 SER A O 1
ATOM 866 N N . PRO A 1 110 ? 3.026 -10.117 10.667 1.00 94.88 110 PRO A N 1
ATOM 867 C CA . PRO A 1 110 ? 2.582 -11.376 10.066 1.00 94.88 110 PRO A CA 1
ATOM 868 C C . PRO A 1 110 ? 1.131 -11.742 10.411 1.00 94.88 110 PRO A C 1
ATOM 870 O O . PRO A 1 110 ? 0.580 -12.653 9.802 1.00 94.88 110 PRO A O 1
ATOM 873 N N . LYS A 1 111 ? 0.511 -11.049 11.376 1.00 95.81 111 LYS A N 1
ATOM 874 C CA . LYS A 1 111 ? -0.899 -11.232 11.744 1.00 95.81 111 LYS A CA 1
ATOM 875 C C . LYS A 1 111 ? -1.856 -10.306 10.982 1.00 95.81 111 LYS A C 1
ATOM 877 O O . LYS A 1 111 ? -3.040 -10.292 11.282 1.00 95.81 111 LYS A O 1
ATOM 882 N N . GLY A 1 112 ? -1.359 -9.528 10.018 1.00 95.00 112 GLY A N 1
ATOM 883 C CA . GLY A 1 112 ? -2.202 -8.660 9.193 1.00 95.00 112 GLY A CA 1
ATOM 884 C C . GLY A 1 112 ? -2.399 -7.241 9.730 1.00 95.00 112 GLY A C 1
ATOM 885 O O . GLY A 1 112 ? -3.295 -6.551 9.259 1.00 95.00 112 GLY A O 1
ATOM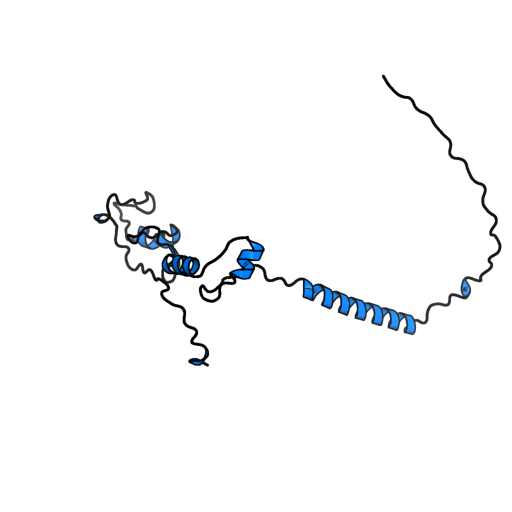 886 N N . LEU A 1 113 ? -1.559 -6.773 10.665 1.00 96.25 113 LEU A N 1
ATOM 887 C CA . LEU A 1 113 ? -1.592 -5.369 11.091 1.00 96.25 113 LEU A CA 1
ATOM 888 C C . LEU A 1 113 ? -1.259 -4.459 9.902 1.00 96.25 113 LEU A C 1
ATOM 890 O O . LEU A 1 113 ? -0.191 -4.599 9.296 1.00 96.25 113 LEU A O 1
ATOM 894 N N . LEU A 1 114 ? -2.164 -3.528 9.602 1.00 95.31 114 LEU A N 1
ATOM 895 C CA . LEU A 1 114 ? -2.042 -2.561 8.516 1.00 95.31 114 LEU A CA 1
ATOM 896 C C . LEU A 1 114 ? -1.678 -1.177 9.040 1.00 95.31 114 LEU A C 1
ATOM 898 O O . LEU A 1 114 ? -2.208 -0.717 10.049 1.00 95.31 114 LEU A O 1
ATOM 902 N N . PHE A 1 115 ? -0.809 -0.491 8.305 1.00 95.75 115 PHE A N 1
ATOM 903 C CA . PHE A 1 115 ? -0.432 0.888 8.569 1.00 95.75 115 PHE A CA 1
ATOM 904 C C . PHE A 1 115 ? -0.802 1.791 7.388 1.00 95.75 115 PHE A C 1
ATOM 906 O O . PHE A 1 115 ? -0.547 1.458 6.229 1.00 95.75 115 PHE A O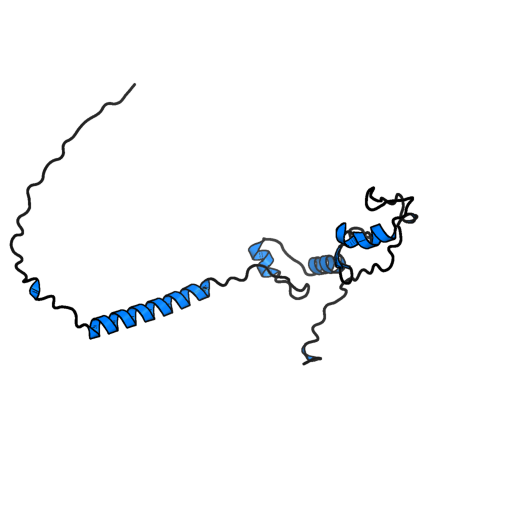 1
ATOM 913 N N . THR A 1 116 ? -1.402 2.943 7.686 1.00 95.94 116 THR A N 1
ATOM 914 C CA . THR A 1 116 ? -1.727 4.000 6.719 1.00 95.94 116 THR A CA 1
ATOM 915 C C . THR A 1 116 ? -1.783 5.358 7.414 1.00 95.94 116 THR A C 1
ATOM 917 O O . THR A 1 116 ? -1.586 5.462 8.626 1.00 95.94 116 THR A O 1
ATOM 920 N N . ASN A 1 117 ? -2.016 6.426 6.657 1.00 95.75 117 ASN A N 1
ATOM 921 C CA . ASN A 1 117 ? -2.103 7.764 7.218 1.00 95.75 117 ASN A CA 1
ATOM 922 C C . ASN A 1 117 ? -3.449 8.004 7.912 1.00 95.75 117 ASN A C 1
ATOM 924 O O . ASN A 1 117 ? -4.485 7.473 7.524 1.00 95.75 117 ASN A O 1
ATOM 928 N N . HIS A 1 118 ? -3.446 8.904 8.895 1.00 94.75 118 HIS A N 1
ATOM 929 C CA . HIS A 1 118 ? -4.652 9.285 9.628 1.00 94.75 118 HIS A CA 1
ATOM 930 C C . HIS A 1 118 ? -5.779 9.789 8.709 1.00 94.75 118 HIS A C 1
ATOM 932 O O . HIS A 1 118 ? -6.925 9.391 8.877 1.00 94.75 118 HIS A O 1
ATOM 938 N N . HIS A 1 119 ? -5.461 10.604 7.696 1.00 93.19 119 HIS A N 1
ATOM 939 C CA . HIS A 1 119 ? -6.470 11.128 6.768 1.00 93.19 119 HIS A CA 1
ATOM 940 C C . HIS A 1 119 ? -7.138 10.028 5.927 1.00 93.19 119 HIS A C 1
ATOM 942 O O . HIS A 1 119 ? -8.311 10.153 5.598 1.00 93.19 119 HIS A O 1
ATOM 948 N N . VAL A 1 120 ? -6.427 8.935 5.635 1.00 93.25 120 VAL A N 1
ATOM 949 C CA . VAL A 1 120 ? -6.969 7.771 4.915 1.00 93.25 120 VAL A CA 1
ATOM 950 C C . VAL A 1 120 ? -8.000 7.052 5.778 1.00 93.25 120 VAL A C 1
ATOM 952 O O . VAL A 1 120 ? -9.057 6.668 5.293 1.00 93.25 120 VAL A O 1
ATOM 955 N N . ALA A 1 121 ? -7.718 6.915 7.076 1.00 92.50 121 ALA A N 1
ATOM 956 C CA . ALA A 1 121 ? -8.619 6.282 8.035 1.00 92.50 121 ALA A CA 1
ATOM 957 C C . ALA A 1 121 ? -9.697 7.228 8.598 1.00 92.50 121 ALA A C 1
ATOM 959 O O . ALA A 1 121 ? -10.573 6.777 9.334 1.00 92.50 121 ALA A O 1
ATOM 960 N N . SER A 1 122 ? -9.638 8.527 8.287 1.00 93.31 122 SER A N 1
ATOM 961 C CA . SER A 1 122 ? -10.450 9.558 8.943 1.00 93.31 122 SER A CA 1
ATOM 962 C C . SER A 1 122 ? -11.953 9.313 8.817 1.00 93.31 122 SER A C 1
ATOM 964 O O . SER A 1 122 ? -12.670 9.434 9.808 1.00 93.31 122 SER A O 1
ATOM 966 N N . GLU A 1 123 ? -12.422 8.880 7.646 1.00 92.12 123 GLU A N 1
ATOM 967 C CA . GLU A 1 123 ? -13.831 8.545 7.432 1.00 92.12 123 GLU A CA 1
ATOM 968 C C . GLU A 1 123 ? -14.273 7.379 8.327 1.00 92.12 123 GLU A C 1
ATOM 970 O O . GLU A 1 123 ? -15.287 7.485 9.017 1.00 92.12 123 GLU A O 1
ATOM 975 N N . CYS A 1 124 ? -13.479 6.304 8.411 1.00 93.44 124 CYS A N 1
ATOM 976 C CA . CYS A 1 124 ? -13.764 5.203 9.333 1.00 93.44 124 CYS A CA 1
ATOM 977 C C . CYS A 1 124 ? -13.783 5.681 10.796 1.00 93.44 124 CYS A C 1
ATOM 979 O O . CYS A 1 124 ? -14.716 5.370 11.539 1.00 93.44 124 CYS A O 1
ATOM 981 N N . ILE A 1 125 ? -12.772 6.449 11.217 1.00 95.00 125 ILE A N 1
ATOM 982 C CA . ILE A 1 125 ? -12.665 6.961 12.592 1.00 95.00 125 ILE A CA 1
ATOM 9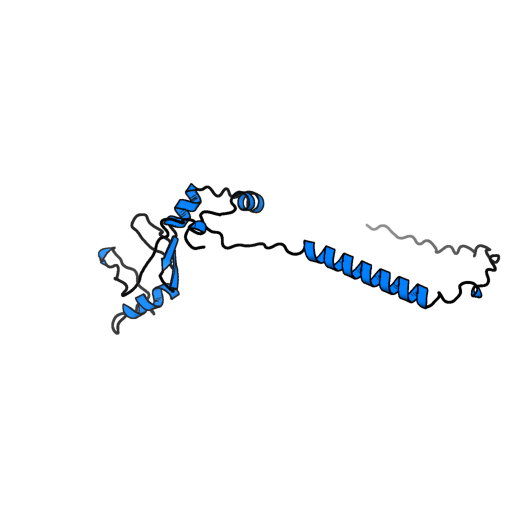83 C C . ILE A 1 125 ? -13.894 7.811 12.937 1.00 95.00 125 ILE A C 1
ATOM 985 O O . ILE A 1 125 ? -14.462 7.679 14.026 1.00 95.00 125 ILE A O 1
ATOM 989 N N . GLN A 1 126 ? -14.340 8.651 12.004 1.00 94.75 126 GLN A N 1
ATOM 990 C CA . GLN A 1 126 ? -15.519 9.489 12.179 1.00 94.75 126 GLN A CA 1
ATOM 991 C C . GLN A 1 126 ? -16.804 8.657 12.267 1.00 94.75 126 GLN A C 1
ATOM 993 O O . GLN A 1 126 ? -17.617 8.906 13.154 1.00 94.75 126 GLN A O 1
ATOM 998 N N . GLN A 1 127 ? -16.972 7.647 11.409 1.00 94.44 127 GLN A N 1
ATOM 999 C CA . GLN A 1 127 ? -18.135 6.751 11.435 1.00 94.44 127 GLN A CA 1
ATOM 1000 C C . GLN A 1 127 ? -18.207 5.898 12.711 1.00 94.44 127 GLN A C 1
ATOM 1002 O O . GLN A 1 127 ? -19.298 5.569 13.173 1.00 94.44 127 GLN A O 1
ATOM 1007 N N . LEU A 1 128 ? -17.059 5.543 13.293 1.00 95.19 128 LEU A N 1
ATOM 1008 C CA . LEU A 1 128 ? -16.985 4.818 14.565 1.00 95.19 128 LEU A CA 1
ATOM 1009 C C . LEU A 1 128 ? -17.179 5.719 15.790 1.00 95.19 128 LEU A C 1
ATOM 1011 O O . LEU A 1 128 ? -17.466 5.212 16.879 1.00 95.19 128 LEU A O 1
ATOM 1015 N N . SER A 1 129 ? -16.993 7.029 15.630 1.00 95.62 129 SER A N 1
ATOM 1016 C CA . SER A 1 129 ? -17.185 8.007 16.697 1.00 95.62 129 SER A CA 1
ATOM 1017 C C . SER A 1 129 ? -18.673 8.219 16.996 1.00 95.62 129 SER A C 1
ATOM 1019 O O . SER A 1 129 ? -19.557 7.987 16.175 1.00 95.62 129 SER A O 1
ATOM 1021 N N . SER A 1 130 ? -18.978 8.660 18.213 1.00 93.69 130 SER A N 1
ATOM 1022 C CA . SER A 1 130 ? -20.340 8.913 18.694 1.00 93.69 130 SER A CA 1
ATOM 1023 C C . SER A 1 130 ? -20.343 10.067 19.696 1.00 93.69 130 SER A C 1
ATOM 1025 O O . SER A 1 130 ? -19.287 10.504 20.143 1.00 93.69 130 SER A O 1
ATOM 1027 N N . LYS A 1 131 ? -21.526 10.520 20.138 1.00 91.12 131 LYS A N 1
ATOM 1028 C CA . LYS A 1 131 ? -21.628 11.568 21.175 1.00 91.12 131 LYS A CA 1
ATOM 1029 C C . LYS A 1 131 ? -20.882 11.228 22.472 1.00 91.12 131 LYS A C 1
ATOM 1031 O O . LYS A 1 131 ? -20.441 12.137 23.160 1.00 91.12 131 LYS A O 1
ATOM 1036 N N . GLY A 1 132 ? -20.781 9.941 22.817 1.00 92.62 132 GLY A N 1
ATOM 1037 C CA . GLY A 1 132 ? -20.089 9.476 24.022 1.00 92.62 132 GLY A CA 1
ATOM 1038 C C . GLY A 1 132 ? -18.634 9.062 23.797 1.00 92.62 132 GLY A C 1
ATOM 1039 O O . GLY A 1 132 ? -17.932 8.821 24.769 1.00 92.62 132 GLY A O 1
ATOM 1040 N N . ASN A 1 133 ? -18.186 8.955 22.543 1.00 93.69 133 ASN A N 1
ATOM 1041 C CA . ASN A 1 133 ? -16.832 8.525 22.202 1.00 93.69 133 ASN A CA 1
ATOM 1042 C C . ASN A 1 133 ? -16.342 9.274 20.960 1.00 93.69 133 ASN A C 1
ATOM 1044 O O . ASN A 1 133 ? -16.696 8.904 19.841 1.00 93.69 133 ASN A O 1
ATOM 1048 N N . ASP A 1 134 ? -15.529 10.306 21.157 1.00 95.69 134 ASP A N 1
ATOM 1049 C CA . ASP A 1 134 ? -14.882 11.038 20.068 1.00 95.69 134 ASP A CA 1
ATOM 1050 C C . ASP A 1 134 ? -13.483 10.465 19.805 1.00 95.69 134 ASP A C 1
ATOM 1052 O O . ASP A 1 134 ? -12.527 10.798 20.511 1.00 95.69 134 ASP A O 1
ATOM 1056 N N . TYR A 1 135 ? -13.365 9.589 18.803 1.00 96.62 135 TYR A N 1
ATOM 1057 C CA . TYR A 1 135 ? -12.076 9.014 18.401 1.00 96.62 135 TYR A CA 1
ATOM 1058 C C . TYR A 1 135 ? -11.275 9.934 17.487 1.00 96.62 135 TYR A C 1
ATOM 1060 O O . TYR A 1 135 ? -10.069 9.741 17.349 1.00 96.62 135 TYR A O 1
ATOM 1068 N N . MET A 1 136 ? -11.916 10.932 16.874 1.00 95.12 136 MET A N 1
ATOM 1069 C CA . MET A 1 136 ? -11.217 11.899 16.037 1.00 95.12 136 MET A CA 1
ATOM 1070 C C . MET A 1 136 ? -10.393 12.857 16.901 1.00 95.12 136 MET A C 1
ATOM 1072 O O . MET A 1 136 ? -9.226 13.101 16.604 1.00 95.12 136 MET A O 1
ATOM 1076 N N . GLY A 1 137 ? -10.980 13.355 17.993 1.00 95.19 137 GLY A N 1
ATOM 1077 C CA . GLY A 1 137 ? -10.304 14.253 18.929 1.00 95.19 137 GLY A CA 1
ATOM 1078 C C . GLY A 1 137 ? -9.347 13.545 19.889 1.00 95.19 137 GLY A C 1
ATOM 1079 O O . GLY A 1 137 ? -8.245 14.034 20.127 1.00 95.19 137 GLY A O 1
ATOM 1080 N N . ASN A 1 138 ? -9.742 12.387 20.431 1.00 96.31 138 ASN A N 1
ATOM 1081 C CA . ASN A 1 138 ? -8.979 11.725 21.501 1.00 96.31 138 ASN A CA 1
ATOM 1082 C C . ASN A 1 138 ? -8.065 10.592 21.011 1.00 96.31 138 ASN A C 1
ATOM 1084 O O . ASN A 1 138 ? -7.249 10.084 21.780 1.00 96.31 138 ASN A O 1
ATOM 1088 N N . GLY A 1 139 ? -8.199 10.180 19.750 1.00 95.38 139 GLY A N 1
ATOM 1089 C CA . GLY A 1 139 ? -7.560 8.976 19.234 1.00 95.38 139 GLY A CA 1
ATOM 1090 C C . GLY A 1 139 ? -8.193 7.688 19.769 1.00 95.38 139 GLY A C 1
ATOM 1091 O O . GLY A 1 139 ? -9.125 7.689 20.577 1.00 95.38 139 GLY A O 1
ATOM 1092 N N . TYR A 1 140 ? -7.686 6.558 19.284 1.00 96.31 140 TYR A N 1
ATOM 1093 C CA . TYR A 1 140 ? -8.126 5.235 19.705 1.00 96.31 140 TYR A CA 1
ATOM 1094 C C . TYR A 1 140 ? -6.966 4.245 19.651 1.00 96.31 140 TYR A C 1
ATOM 1096 O O . TYR A 1 140 ? -6.222 4.208 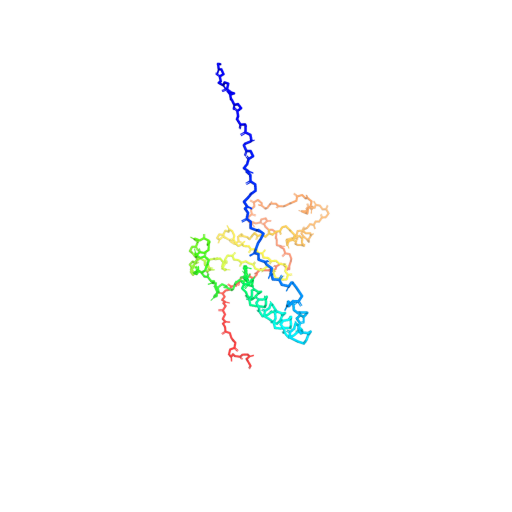18.671 1.00 96.31 140 TYR A O 1
ATOM 1104 N N . ILE A 1 141 ? -6.829 3.437 20.700 1.00 96.69 141 ILE A N 1
ATOM 1105 C CA . ILE A 1 141 ? -5.880 2.327 20.779 1.00 96.69 141 ILE A CA 1
ATOM 1106 C C . ILE A 1 141 ? -6.658 1.136 21.333 1.00 96.69 141 ILE A C 1
ATOM 1108 O O . ILE A 1 141 ? -7.202 1.218 22.432 1.00 96.69 141 ILE A O 1
ATOM 1112 N N . ALA A 1 142 ? -6.728 0.047 20.571 1.00 97.00 142 ALA A N 1
ATOM 1113 C CA . ALA A 1 142 ? -7.299 -1.208 21.046 1.00 97.00 142 ALA A CA 1
ATOM 1114 C C . ALA A 1 142 ? -6.292 -1.899 21.981 1.00 97.00 142 ALA A C 1
ATOM 1116 O O . ALA A 1 142 ? -5.130 -2.070 21.605 1.00 97.00 142 ALA A O 1
ATOM 1117 N N . ALA A 1 143 ? -6.708 -2.292 23.190 1.00 96.75 143 ALA A N 1
ATOM 1118 C CA . ALA A 1 143 ? -5.817 -2.985 24.127 1.00 96.75 143 ALA A CA 1
ATOM 1119 C C . ALA A 1 143 ? -5.635 -4.475 23.778 1.00 96.75 143 ALA A C 1
ATOM 1121 O O . ALA A 1 143 ? -4.693 -5.118 24.243 1.00 96.75 143 ALA A O 1
ATOM 1122 N N . SER A 1 144 ? -6.523 -5.018 22.943 1.00 97.31 144 SER A N 1
ATOM 1123 C CA . SER A 1 144 ? -6.504 -6.398 22.465 1.00 97.31 144 SER A CA 1
ATOM 1124 C C . SER A 1 144 ? -7.082 -6.509 21.049 1.00 97.31 144 SER A C 1
ATOM 1126 O O . SER A 1 144 ? -7.834 -5.640 20.613 1.00 97.31 144 SER A O 1
ATOM 1128 N N . GLU A 1 145 ? -6.780 -7.606 20.342 1.00 95.06 145 GLU A N 1
ATOM 1129 C CA . GLU A 1 145 ? -7.331 -7.886 18.998 1.00 95.06 145 GLU A CA 1
ATOM 1130 C C . GLU A 1 145 ? -8.880 -7.920 19.018 1.00 95.06 145 GLU A C 1
ATOM 1132 O O . GLU A 1 145 ? -9.532 -7.512 18.065 1.00 95.06 145 GLU A O 1
ATOM 1137 N N . ALA A 1 146 ? -9.491 -8.337 20.136 1.00 97.12 146 ALA A N 1
ATOM 1138 C CA . ALA A 1 146 ? -10.949 -8.372 20.304 1.00 97.12 146 ALA A CA 1
ATOM 1139 C C . ALA A 1 146 ? -11.593 -6.978 20.417 1.00 97.12 146 ALA A C 1
ATOM 1141 O O . ALA A 1 146 ? -12.804 -6.838 20.237 1.00 97.12 146 ALA A O 1
ATOM 1142 N N . GLU A 1 147 ? -10.801 -5.955 20.731 1.00 97.12 147 GLU A N 1
ATOM 1143 C CA . GLU A 1 147 ? -11.250 -4.567 20.804 1.00 97.12 147 GLU A CA 1
ATOM 1144 C C . GLU A 1 147 ? -11.079 -3.831 19.468 1.00 97.12 147 GLU A C 1
ATOM 1146 O O . GLU A 1 147 ? -11.563 -2.709 19.330 1.00 97.12 147 GLU A O 1
ATOM 1151 N N . GLU A 1 148 ? -10.443 -4.438 18.461 1.00 96.75 148 GLU A N 1
ATOM 1152 C CA . GLU A 1 148 ? -10.318 -3.830 17.137 1.00 96.75 148 GLU A CA 1
ATOM 1153 C C . GLU A 1 148 ? -11.696 -3.565 16.520 1.00 96.75 148 GLU A C 1
ATOM 1155 O O . GLU A 1 148 ? -12.545 -4.447 16.361 1.00 96.75 148 GLU A O 1
ATOM 1160 N N . ARG A 1 149 ? -11.937 -2.301 16.168 1.00 94.75 149 ARG A N 1
ATOM 1161 C CA . ARG A 1 149 ? -13.231 -1.869 15.645 1.00 94.75 149 ARG A CA 1
ATOM 1162 C C . ARG A 1 149 ? -13.317 -2.120 14.153 1.00 94.75 149 ARG A C 1
ATOM 1164 O O . ARG A 1 149 ? -12.449 -1.717 13.385 1.00 94.75 149 ARG A O 1
ATOM 1171 N N . LYS A 1 150 ? -14.434 -2.706 13.728 1.00 94.69 150 LYS A N 1
ATOM 1172 C CA . LYS A 1 150 ? -14.720 -2.911 12.312 1.00 94.69 150 LYS A CA 1
ATOM 1173 C C . LYS A 1 150 ? -15.078 -1.585 11.639 1.00 94.69 150 LYS A C 1
ATOM 1175 O O . LYS A 1 150 ? -16.169 -1.063 11.854 1.00 94.69 150 LYS A O 1
ATOM 1180 N N . CYS A 1 151 ? -14.184 -1.083 10.792 1.00 92.06 151 CYS A N 1
ATOM 1181 C CA . CYS A 1 151 ? -14.472 0.035 9.898 1.00 92.06 151 CYS A CA 1
ATOM 1182 C C . CYS A 1 151 ? -15.609 -0.322 8.927 1.00 92.06 151 CYS A C 1
ATOM 1184 O O . CYS A 1 151 ? -15.492 -1.321 8.207 1.00 92.06 151 CYS A O 1
ATOM 1186 N N . PRO A 1 152 ? -16.697 0.462 8.860 1.00 89.75 152 PRO A N 1
ATOM 1187 C CA . PRO A 1 152 ? -17.705 0.276 7.825 1.00 89.75 152 PRO A CA 1
ATOM 1188 C C . PRO A 1 152 ? -17.118 0.601 6.444 1.00 89.75 152 PRO A C 1
ATOM 1190 O O . PRO A 1 152 ? -16.395 1.580 6.294 1.00 89.75 152 PRO A O 1
ATOM 1193 N N . ASN A 1 153 ? -17.437 -0.217 5.437 1.00 85.56 153 ASN A N 1
ATOM 1194 C CA . ASN A 1 153 ? -17.124 0.019 4.017 1.00 85.56 153 ASN A CA 1
ATOM 1195 C C . ASN A 1 153 ? -15.639 0.259 3.669 1.00 85.56 153 ASN A C 1
ATOM 1197 O O . ASN A 1 153 ? -15.345 0.778 2.596 1.00 85.56 153 ASN A O 1
ATOM 1201 N N . LEU A 1 154 ? -14.697 -0.113 4.543 1.00 88.31 154 LEU A N 1
ATOM 1202 C CA . LEU A 1 154 ? -13.270 -0.015 4.246 1.00 88.31 154 LEU A CA 1
ATOM 1203 C C . LEU A 1 154 ? -12.788 -1.292 3.555 1.00 88.31 154 LEU A C 1
ATOM 1205 O O . LEU A 1 154 ? -12.862 -2.380 4.126 1.00 88.31 154 LEU A O 1
ATOM 1209 N N . GLU A 1 155 ? -12.245 -1.137 2.351 1.00 90.81 155 GLU A N 1
ATOM 1210 C CA . GLU A 1 155 ? -11.675 -2.225 1.558 1.00 90.81 155 GLU A CA 1
ATOM 1211 C C . GLU A 1 155 ? -10.172 -2.027 1.344 1.00 90.81 155 GLU A C 1
ATOM 1213 O O . GLU A 1 155 ? -9.688 -0.910 1.128 1.00 90.81 155 GLU A O 1
ATOM 1218 N N . ALA A 1 156 ? -9.434 -3.135 1.397 1.00 92.94 156 ALA A N 1
ATOM 1219 C CA . ALA A 1 156 ? -7.988 -3.186 1.248 1.00 92.94 156 ALA A CA 1
ATOM 1220 C C . ALA A 1 156 ? -7.608 -4.275 0.237 1.00 92.94 156 ALA A C 1
ATOM 1222 O O . ALA A 1 156 ? -7.846 -5.460 0.466 1.00 92.94 156 ALA A O 1
ATOM 1223 N N . ASP A 1 157 ? -6.980 -3.863 -0.862 1.00 95.38 157 ASP A N 1
ATOM 1224 C CA . ASP A 1 157 ? -6.555 -4.737 -1.951 1.00 95.38 157 ASP A CA 1
ATOM 1225 C C . ASP A 1 157 ? -5.047 -4.993 -1.906 1.00 95.38 157 ASP A C 1
ATOM 1227 O O . ASP A 1 157 ? -4.247 -4.083 -1.662 1.00 95.38 157 ASP A 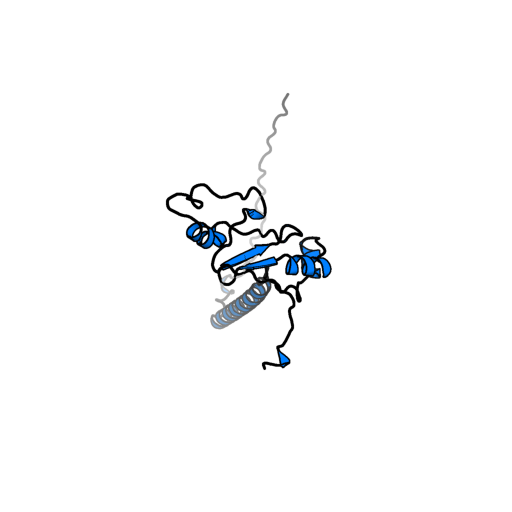O 1
ATOM 1231 N N . VAL A 1 158 ? -4.652 -6.214 -2.269 1.00 96.19 158 VAL A N 1
ATOM 1232 C CA . VAL A 1 158 ? -3.248 -6.613 -2.431 1.00 96.19 158 VAL A CA 1
ATOM 1233 C C . VAL A 1 158 ? -2.998 -7.042 -3.871 1.00 96.19 158 VAL A C 1
ATOM 1235 O O . VAL A 1 158 ? -3.736 -7.848 -4.440 1.00 96.19 158 VAL A O 1
ATOM 1238 N N . LEU A 1 159 ? -1.922 -6.534 -4.472 1.00 96.50 159 LEU A N 1
ATOM 1239 C CA . LEU A 1 159 ? -1.542 -6.900 -5.833 1.00 96.50 159 LEU A CA 1
ATOM 1240 C C . LEU A 1 159 ? -0.879 -8.283 -5.859 1.00 96.50 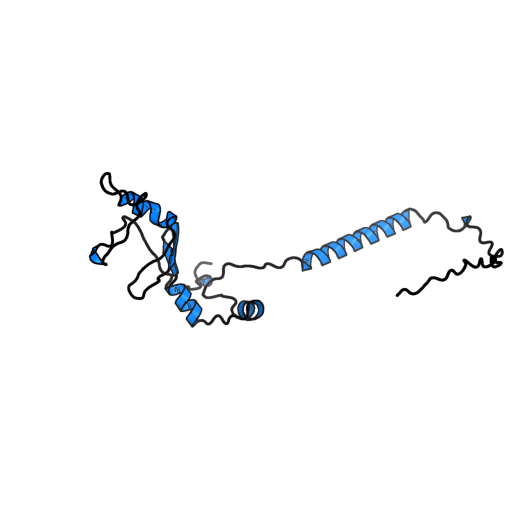159 LEU A C 1
ATOM 1242 O O . LEU A 1 159 ? 0.316 -8.410 -5.595 1.00 96.50 159 LEU A O 1
ATOM 1246 N N . LEU A 1 160 ? -1.634 -9.319 -6.231 1.00 96.62 160 LEU A N 1
ATOM 1247 C CA . LEU A 1 160 ? -1.133 -10.700 -6.266 1.00 96.62 160 LEU A CA 1
ATOM 1248 C C . LEU A 1 160 ? -0.284 -11.032 -7.498 1.00 96.62 160 LEU A C 1
ATOM 1250 O O . LEU A 1 160 ? 0.665 -11.807 -7.388 1.00 96.62 160 LEU A O 1
ATOM 1254 N N . SER A 1 161 ? -0.589 -10.451 -8.658 1.00 95.56 161 SER A N 1
ATOM 1255 C CA . SER A 1 161 ? 0.149 -10.711 -9.898 1.00 95.56 161 SER A CA 1
ATOM 1256 C C . SER A 1 161 ? -0.036 -9.593 -10.916 1.00 95.56 161 SER A C 1
ATOM 1258 O O . SER A 1 161 ? -1.094 -8.970 -10.962 1.00 95.56 161 SER A O 1
ATOM 1260 N N . ILE A 1 162 ? 0.965 -9.401 -11.776 1.00 96.12 162 ILE A N 1
ATOM 1261 C CA . ILE A 1 162 ? 0.901 -8.505 -12.935 1.00 96.12 162 ILE A CA 1
ATOM 1262 C C . ILE A 1 162 ? 1.132 -9.351 -14.186 1.00 96.12 162 ILE A C 1
ATOM 1264 O O . ILE A 1 162 ? 2.163 -10.013 -14.298 1.00 96.12 162 ILE A O 1
ATOM 1268 N N . VAL A 1 163 ? 0.188 -9.319 -15.126 1.00 95.19 163 VAL A N 1
ATOM 1269 C CA . VAL A 1 163 ? 0.260 -10.073 -16.384 1.00 95.19 163 VAL A CA 1
ATOM 1270 C C . VAL A 1 163 ? 0.150 -9.099 -17.549 1.00 95.19 163 VAL A C 1
ATOM 1272 O O . VAL A 1 163 ? -0.775 -8.292 -17.598 1.00 95.19 163 VAL A O 1
ATOM 1275 N N . ASP A 1 164 ? 1.086 -9.178 -18.494 1.00 95.19 164 ASP A N 1
ATOM 1276 C CA . ASP A 1 164 ? 0.989 -8.427 -19.744 1.00 95.19 164 ASP A CA 1
ATOM 1277 C C . ASP A 1 164 ? -0.044 -9.101 -20.660 1.00 95.19 164 ASP A C 1
ATOM 1279 O O . ASP A 1 164 ? 0.136 -10.238 -21.101 1.00 95.19 164 ASP A O 1
ATOM 1283 N N . VAL A 1 165 ? -1.147 -8.400 -20.918 1.00 96.19 165 VAL A N 1
ATOM 1284 C CA . VAL A 1 165 ? -2.239 -8.856 -21.789 1.00 96.19 165 VAL A CA 1
ATOM 1285 C C . VAL A 1 165 ? -2.332 -8.042 -23.078 1.00 96.19 165 VAL A C 1
ATOM 1287 O O . VAL A 1 165 ? -3.330 -8.153 -23.785 1.00 96.19 165 VAL A O 1
ATOM 1290 N N . THR A 1 166 ? -1.302 -7.257 -23.418 1.00 96.69 166 THR A N 1
ATOM 1291 C CA . THR A 1 166 ? -1.320 -6.323 -24.559 1.00 96.69 166 THR A CA 1
ATOM 1292 C C . THR A 1 166 ? -1.739 -7.001 -25.864 1.00 96.69 166 THR A C 1
ATOM 1294 O O . THR A 1 166 ? -2.515 -6.442 -26.628 1.00 96.69 166 THR A O 1
ATOM 1297 N N . SER A 1 167 ? -1.276 -8.226 -26.129 1.00 97.00 167 SER A N 1
ATOM 1298 C CA . SER A 1 167 ? -1.634 -8.962 -27.350 1.00 97.00 167 SER A CA 1
ATOM 1299 C C . SER A 1 167 ? -3.100 -9.408 -27.417 1.00 97.00 167 SER A C 1
ATOM 1301 O O . SER A 1 167 ? -3.578 -9.690 -28.509 1.00 97.00 167 SER A O 1
ATOM 1303 N N . ARG A 1 168 ? -3.809 -9.486 -26.283 1.00 95.81 168 ARG A N 1
ATOM 1304 C CA . ARG A 1 168 ? -5.198 -9.974 -26.196 1.00 95.81 168 ARG A CA 1
ATOM 1305 C C . ARG A 1 168 ? -6.245 -8.873 -26.376 1.00 95.81 168 ARG A C 1
ATOM 1307 O O . ARG A 1 168 ? -7.407 -9.195 -26.578 1.00 95.81 168 ARG A O 1
ATOM 1314 N N . VAL A 1 169 ? -5.844 -7.607 -26.242 1.00 94.88 169 VAL A N 1
ATOM 1315 C CA . VAL A 1 169 ? -6.744 -6.436 -26.207 1.00 94.88 169 VAL A CA 1
ATOM 1316 C C . VAL A 1 169 ? -6.408 -5.385 -27.271 1.00 94.88 169 VAL A C 1
ATOM 1318 O O . VAL A 1 169 ? -6.859 -4.248 -27.166 1.00 94.88 169 VAL A O 1
ATOM 1321 N N . ARG A 1 170 ? -5.574 -5.744 -28.253 1.00 72.56 170 ARG A N 1
ATOM 1322 C CA . ARG A 1 170 ? -5.242 -4.887 -29.397 1.00 72.56 170 ARG A CA 1
ATOM 1323 C C . ARG A 1 170 ? -6.355 -4.847 -30.430 1.00 72.56 170 ARG A C 1
ATOM 1325 O O . ARG A 1 170 ? -6.994 -5.900 -30.633 1.00 72.56 170 ARG A O 1
#

Radius of gyration: 38.18 Å; chains: 1; bounding box: 83×67×74 Å

Sequence (170 aa):
MPYESEHESCQKFPPSPISSFGGDWREYGEGDPDKMAMIRFAVKRRALILFSLLSAVALRADDGIWLFNRFPSEAVQQKYGFQVTNQFLDKLRLGSVKFVGVASGSFVSPKGLLFTNHHVASECIQQLSSKGNDYMGNGYIAASEAEERKCPNLEADVLLSIVDVTSRVR

Secondary structure (DSSP, 8-state):
-----------PPPPP--------GGGS----HHHHHHHHHHHHHHHHHHHHHHHHTT---------GGG--HHHHHHHH-----HHHHHHHHHHEEEETTTEEEEE-STT--EE--HHHHHHHHHHH-BTTB-HHHH----SSGGG----TT--EEE-------GGG--

Foldseek 3Di:
DDDDDDDDDDDDDDDDDDPPDPDDPPVPDDPDVVVVVVVVVVVVVVVVVVVVVVVVVPDDDDDDDDDLVGDPQVVCCVPPVDGDDNVNSLQVQQQKKDWPPAGIWGQPDPVRDIDDDCVSCVQQQVVPADPVGRCVVPNDDQPDPVSDDDRPPTDMDGDPDDDDCVVVPD

pLDDT: mean 80.72, std 20.25, range [31.62, 97.44]